Protein AF-A0A533U510-F1 (afdb_monomer)

Structure (mmCIF, N/CA/C/O backbone):
data_AF-A0A533U510-F1
#
_entry.id   AF-A0A533U510-F1
#
loop_
_atom_site.group_PDB
_atom_site.id
_atom_site.type_symbol
_atom_site.label_atom_id
_atom_site.label_alt_id
_atom_site.label_comp_id
_atom_site.label_asym_id
_atom_site.label_entity_id
_atom_site.label_seq_id
_atom_site.pdbx_PDB_ins_code
_atom_site.Cartn_x
_atom_site.Cartn_y
_atom_site.Cartn_z
_atom_site.occupancy
_atom_site.B_iso_or_equiv
_atom_site.auth_seq_id
_atom_site.auth_comp_id
_atom_site.auth_asym_id
_atom_site.auth_atom_id
_atom_site.pdbx_PDB_model_num
ATOM 1 N N . MET A 1 1 ? -19.327 -18.156 -3.180 1.00 33.00 1 MET A N 1
ATOM 2 C CA . MET A 1 1 ? -17.870 -18.098 -3.404 1.00 33.00 1 MET A CA 1
ATOM 3 C C . MET A 1 1 ? -17.689 -17.372 -4.728 1.00 33.00 1 MET A C 1
ATOM 5 O O . MET A 1 1 ? -17.792 -17.998 -5.771 1.00 33.00 1 MET A O 1
ATOM 9 N N . GLU A 1 2 ? -17.614 -16.041 -4.702 1.00 28.61 2 GLU A N 1
ATOM 10 C CA . GLU A 1 2 ? -17.410 -15.251 -5.922 1.00 28.61 2 GLU A CA 1
ATOM 11 C C . GLU A 1 2 ? -15.918 -15.259 -6.250 1.00 28.61 2 GLU A C 1
ATOM 13 O O . GLU A 1 2 ? -15.107 -14.702 -5.511 1.00 28.61 2 GLU A O 1
ATOM 18 N N . VAL A 1 3 ? -15.552 -15.937 -7.335 1.00 33.81 3 VAL A N 1
ATOM 19 C CA . VAL A 1 3 ? -14.216 -15.837 -7.920 1.00 33.81 3 VAL A CA 1
ATOM 20 C C . VAL A 1 3 ? -14.175 -14.505 -8.664 1.00 33.81 3 VAL A C 1
ATOM 22 O O . VAL A 1 3 ? -14.587 -14.420 -9.818 1.00 33.81 3 VAL A O 1
ATOM 25 N N . ARG A 1 4 ? -13.728 -13.435 -7.999 1.00 45.72 4 ARG A N 1
ATOM 26 C CA . ARG A 1 4 ? -13.257 -12.258 -8.731 1.00 45.72 4 ARG A CA 1
ATOM 27 C C . ARG A 1 4 ? -11.951 -12.645 -9.413 1.00 45.72 4 ARG A C 1
ATOM 29 O O . ARG A 1 4 ? -10.950 -12.883 -8.742 1.00 45.72 4 ARG A O 1
ATOM 36 N N . ASN A 1 5 ? -11.979 -12.732 -10.740 1.00 55.81 5 ASN A N 1
ATOM 37 C CA . ASN A 1 5 ? -10.785 -12.811 -11.582 1.00 55.81 5 ASN A CA 1
ATOM 38 C C . ASN A 1 5 ? -10.110 -11.429 -11.629 1.00 55.81 5 ASN A C 1
ATOM 40 O O . ASN A 1 5 ? -10.015 -10.803 -12.683 1.00 55.81 5 ASN A O 1
ATOM 44 N N . ASP A 1 6 ? -9.694 -10.924 -10.469 1.00 75.50 6 ASP A N 1
ATOM 45 C CA . ASP A 1 6 ? -8.925 -9.689 -10.399 1.00 75.50 6 ASP A CA 1
ATOM 46 C C . ASP A 1 6 ? -7.492 -10.023 -10.839 1.00 75.50 6 ASP A C 1
ATOM 48 O O . ASP A 1 6 ? -6.744 -10.711 -10.141 1.00 75.50 6 ASP A O 1
ATOM 52 N N . PHE A 1 7 ? -7.132 -9.589 -12.047 1.00 84.88 7 PHE A N 1
ATOM 53 C CA . PHE A 1 7 ? -5.763 -9.658 -12.544 1.00 84.88 7 PHE A CA 1
ATOM 54 C C . PHE A 1 7 ? -5.042 -8.355 -12.211 1.00 84.88 7 PHE A C 1
ATOM 56 O O . PHE A 1 7 ? -5.542 -7.263 -12.479 1.00 84.88 7 PHE A O 1
ATOM 63 N N . TYR A 1 8 ? -3.844 -8.480 -11.654 1.00 89.25 8 TYR A N 1
ATOM 64 C CA . TYR A 1 8 ? -2.927 -7.376 -11.426 1.00 89.25 8 TYR A CA 1
ATOM 65 C C . TYR A 1 8 ? -1.962 -7.304 -12.600 1.00 89.25 8 TYR A C 1
ATOM 67 O O . TYR A 1 8 ? -1.356 -8.312 -12.980 1.00 89.25 8 TYR A O 1
ATOM 75 N N . ILE A 1 9 ? -1.846 -6.111 -13.169 1.00 88.88 9 ILE A N 1
ATOM 76 C CA . ILE A 1 9 ? -1.010 -5.834 -14.330 1.00 88.88 9 ILE A CA 1
ATOM 77 C C . ILE A 1 9 ? -0.092 -4.682 -13.963 1.00 88.88 9 ILE A C 1
ATOM 79 O O . ILE A 1 9 ? -0.549 -3.682 -13.410 1.00 88.88 9 ILE A O 1
ATOM 83 N N . ASP A 1 10 ? 1.185 -4.825 -14.286 1.00 88.69 10 ASP A N 1
ATOM 84 C CA . ASP A 1 10 ? 2.152 -3.749 -14.142 1.00 88.69 10 ASP A CA 1
ATOM 85 C C . ASP A 1 10 ? 3.131 -3.729 -15.308 1.00 88.69 10 ASP A C 1
ATOM 87 O O . ASP A 1 10 ? 3.326 -4.724 -16.013 1.00 88.69 10 ASP A O 1
ATOM 91 N N . THR A 1 11 ? 3.765 -2.581 -15.482 1.00 89.56 11 THR A N 1
ATOM 92 C CA . THR A 1 11 ? 4.794 -2.356 -16.487 1.00 89.56 11 THR A CA 1
ATOM 93 C C . THR A 1 11 ? 6.035 -1.757 -15.851 1.00 89.56 11 THR A C 1
ATOM 95 O O . THR A 1 11 ? 5.941 -0.940 -14.931 1.00 89.56 11 THR A O 1
ATOM 98 N N . PHE A 1 12 ? 7.201 -2.129 -16.368 1.00 87.38 12 PHE A N 1
ATOM 99 C CA . PHE A 1 12 ? 8.477 -1.538 -15.987 1.00 87.38 12 PHE A CA 1
ATOM 100 C C . PHE A 1 12 ? 9.280 -1.197 -17.239 1.00 87.38 12 PHE A C 1
ATOM 102 O O . PHE A 1 12 ? 9.516 -2.064 -18.082 1.00 87.38 12 PHE A O 1
ATOM 109 N N . ILE A 1 13 ? 9.670 0.069 -17.370 1.00 86.81 13 ILE A N 1
ATOM 110 C CA . ILE A 1 13 ? 10.409 0.565 -18.534 1.00 86.81 13 ILE A CA 1
ATOM 111 C C . ILE A 1 13 ? 11.896 0.570 -18.196 1.00 86.81 13 ILE A C 1
ATOM 113 O O . ILE A 1 13 ? 12.296 1.048 -17.140 1.00 86.81 13 ILE A O 1
ATOM 117 N N . ILE A 1 14 ? 12.725 0.053 -19.095 1.00 85.06 14 ILE A N 1
ATOM 118 C CA . ILE A 1 14 ? 14.180 0.104 -18.970 1.00 85.06 14 ILE A CA 1
ATOM 119 C C . ILE A 1 14 ? 14.755 0.749 -20.228 1.00 85.06 14 ILE A C 1
ATOM 121 O O . ILE A 1 14 ? 14.541 0.277 -21.346 1.00 85.06 14 ILE A O 1
ATOM 125 N N . GLN A 1 15 ? 15.481 1.844 -20.033 1.00 83.31 15 GLN A N 1
ATOM 126 C CA . GLN A 1 15 ? 16.125 2.613 -21.086 1.00 83.31 15 GLN A CA 1
ATOM 127 C C . GLN A 1 15 ? 17.641 2.433 -20.987 1.00 83.31 15 GLN A C 1
ATOM 129 O O . GLN A 1 15 ? 18.270 2.840 -20.009 1.00 83.31 15 GLN A O 1
ATOM 134 N N . ARG A 1 16 ? 18.238 1.803 -22.004 1.00 77.44 16 ARG A N 1
ATOM 135 C CA . ARG A 1 16 ? 19.689 1.531 -22.027 1.00 77.44 16 ARG A CA 1
ATOM 136 C C . ARG A 1 16 ? 20.485 2.601 -22.767 1.00 77.44 16 ARG A C 1
ATOM 138 O O . ARG A 1 16 ? 21.623 2.851 -22.400 1.00 77.44 16 ARG A O 1
ATOM 145 N N . ASP A 1 17 ? 19.888 3.212 -23.786 1.00 77.94 17 ASP A N 1
ATOM 146 C CA . ASP A 1 17 ? 20.508 4.244 -24.620 1.00 77.94 17 ASP A CA 1
ATOM 147 C C . ASP A 1 17 ? 19.432 5.228 -25.118 1.00 77.94 17 ASP A C 1
ATOM 149 O O . ASP A 1 17 ? 18.228 4.992 -24.945 1.00 77.94 17 ASP A O 1
ATOM 153 N N . VAL A 1 18 ? 19.841 6.335 -25.739 1.00 76.88 18 VAL A N 1
ATOM 154 C CA . VAL A 1 18 ? 18.933 7.306 -26.361 1.00 76.88 18 VAL A CA 1
ATOM 155 C C . VAL A 1 18 ? 18.059 6.585 -27.390 1.00 76.88 18 VAL A C 1
ATOM 157 O O . VAL A 1 18 ? 18.554 5.908 -28.289 1.00 76.88 18 VAL A O 1
ATOM 160 N N . ASN A 1 19 ? 16.738 6.726 -27.260 1.00 78.38 19 ASN A N 1
ATOM 161 C CA . ASN A 1 19 ? 15.731 6.072 -28.104 1.00 78.38 19 ASN A CA 1
ATOM 162 C C . ASN A 1 19 ? 15.700 4.528 -28.0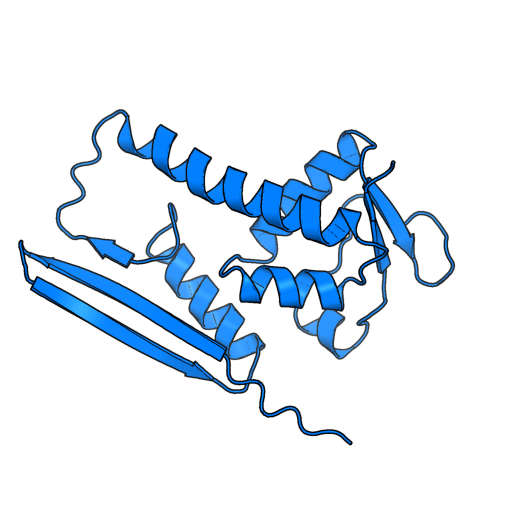56 1.00 78.38 19 ASN A C 1
ATOM 164 O O . ASN A 1 19 ? 15.032 3.915 -28.889 1.00 78.38 19 ASN A O 1
ATOM 168 N N . GLN A 1 20 ? 16.362 3.881 -27.088 1.00 83.00 20 GLN A N 1
ATOM 169 C CA . GLN A 1 20 ? 16.274 2.430 -26.882 1.00 83.00 20 GLN A CA 1
ATOM 170 C C . GLN A 1 20 ? 15.510 2.092 -25.600 1.00 83.00 20 GLN A C 1
ATOM 172 O O . GLN A 1 20 ? 16.060 2.150 -24.497 1.00 83.00 20 GLN A O 1
ATOM 177 N N . TYR A 1 21 ? 14.251 1.682 -25.771 1.00 83.50 21 TYR A N 1
ATOM 178 C CA . TYR A 1 21 ? 13.333 1.359 -24.681 1.00 83.50 21 TYR A CA 1
ATOM 179 C C . TYR A 1 21 ? 12.960 -0.121 -24.685 1.00 83.50 21 TYR A C 1
ATOM 181 O O . TYR A 1 21 ? 12.501 -0.665 -25.689 1.00 83.50 21 TYR A O 1
ATOM 189 N N . PHE A 1 22 ? 13.099 -0.753 -23.528 1.00 87.88 22 PHE A N 1
ATOM 190 C CA . PHE A 1 22 ? 12.575 -2.077 -23.233 1.00 87.88 22 PHE A CA 1
ATOM 191 C C . PHE A 1 22 ? 11.423 -1.927 -22.240 1.00 87.88 22 PHE A C 1
ATOM 193 O O . PHE A 1 22 ? 11.482 -1.093 -21.340 1.00 87.88 22 PHE A O 1
ATOM 200 N N . CYS A 1 23 ? 10.373 -2.729 -22.391 1.00 87.69 23 CYS A N 1
ATOM 201 C CA . CYS A 1 23 ? 9.254 -2.751 -21.454 1.00 87.69 23 CYS A CA 1
ATOM 202 C C . CYS A 1 23 ? 9.025 -4.180 -20.970 1.00 87.69 23 CYS A C 1
ATOM 204 O O . CYS A 1 23 ? 8.872 -5.100 -21.775 1.00 87.69 23 CYS A O 1
ATOM 206 N N . LEU A 1 24 ? 9.002 -4.358 -19.654 1.00 89.44 24 LEU A N 1
ATOM 207 C CA . LEU A 1 24 ? 8.589 -5.588 -19.003 1.00 89.44 24 LEU A CA 1
ATOM 208 C C . LEU A 1 24 ? 7.113 -5.466 -18.631 1.00 89.44 24 LEU A C 1
ATOM 210 O O . LEU A 1 24 ? 6.741 -4.564 -17.884 1.00 89.44 24 LEU A O 1
ATOM 214 N N . PHE A 1 25 ? 6.296 -6.400 -19.111 1.00 90.75 25 PHE A N 1
ATOM 215 C CA . PHE A 1 25 ? 4.907 -6.545 -18.691 1.00 90.75 25 PHE A CA 1
ATOM 216 C C . PHE A 1 25 ? 4.803 -7.681 -17.678 1.00 90.75 25 PHE A C 1
ATOM 218 O O . PHE A 1 25 ? 5.265 -8.794 -17.936 1.00 90.75 25 PHE A O 1
ATOM 225 N N . PHE A 1 26 ? 4.183 -7.406 -16.537 1.00 91.38 26 PHE A N 1
ATOM 226 C CA . PHE A 1 26 ? 3.970 -8.375 -15.474 1.00 91.38 26 PHE A CA 1
ATOM 227 C C . PHE A 1 26 ? 2.476 -8.581 -15.245 1.00 91.38 26 PHE A C 1
ATOM 229 O O . PHE A 1 26 ? 1.724 -7.619 -15.107 1.00 91.38 26 PHE A O 1
ATOM 236 N N . PHE A 1 27 ? 2.061 -9.845 -15.177 1.00 92.62 27 PHE A N 1
ATOM 237 C CA . PHE A 1 27 ? 0.676 -10.245 -14.952 1.00 92.62 27 PHE A CA 1
ATOM 238 C C . PHE A 1 27 ? 0.627 -11.261 -13.818 1.00 92.62 27 PHE A C 1
ATOM 240 O O . PHE A 1 27 ? 1.385 -12.232 -13.812 1.00 92.62 27 PHE A O 1
ATOM 247 N N . THR A 1 28 ? -0.292 -11.079 -12.877 1.00 92.81 28 THR A N 1
ATOM 248 C CA . THR A 1 28 ? -0.543 -12.064 -11.822 1.00 92.81 28 THR A CA 1
ATOM 249 C C . THR A 1 28 ? -1.994 -12.022 -11.369 1.00 92.81 28 THR A C 1
ATOM 251 O O . THR A 1 28 ? -2.619 -10.969 -11.350 1.00 92.81 28 THR A O 1
ATOM 254 N N . SER A 1 29 ? -2.541 -13.166 -10.971 1.00 91.19 29 SER A N 1
ATOM 255 C CA . SER A 1 29 ? -3.839 -13.249 -10.288 1.00 91.19 29 SER A CA 1
ATOM 256 C C . SER A 1 29 ? -3.710 -13.147 -8.765 1.00 91.19 29 SER A C 1
ATOM 258 O O . SER A 1 29 ? -4.706 -13.152 -8.046 1.00 91.19 29 SER A O 1
ATOM 260 N N . HIS A 1 30 ? -2.483 -13.079 -8.241 1.00 92.25 30 HIS A N 1
ATOM 261 C CA . HIS A 1 30 ? -2.225 -13.144 -6.811 1.00 92.25 30 HIS A CA 1
ATOM 262 C C . HIS A 1 30 ? -1.630 -11.832 -6.299 1.00 92.25 30 HIS A C 1
ATOM 264 O O . HIS A 1 30 ? -0.491 -11.494 -6.626 1.00 92.25 30 HIS A O 1
ATOM 270 N N . ILE A 1 31 ? -2.363 -11.131 -5.425 1.00 92.38 31 ILE A N 1
ATOM 271 C CA . ILE A 1 31 ? -1.956 -9.809 -4.915 1.00 92.38 31 ILE A CA 1
ATOM 272 C C . ILE A 1 31 ? -0.571 -9.821 -4.258 1.00 92.38 31 ILE A C 1
ATOM 274 O O . ILE A 1 31 ? 0.165 -8.852 -4.361 1.00 92.38 31 ILE A O 1
ATOM 278 N N . TYR A 1 32 ? -0.186 -10.924 -3.604 1.00 94.12 32 TYR A N 1
ATOM 279 C CA . TYR A 1 32 ? 1.135 -11.017 -2.983 1.00 94.12 32 TYR A CA 1
ATOM 280 C C . TYR A 1 32 ? 2.243 -11.069 -4.036 1.00 94.12 32 TYR A C 1
ATOM 282 O O . TYR A 1 32 ? 3.300 -10.485 -3.844 1.00 94.12 32 TYR A O 1
ATOM 290 N N . GLY A 1 33 ? 1.993 -11.725 -5.176 1.00 94.00 33 GLY A N 1
ATOM 291 C CA . GLY A 1 33 ? 2.930 -11.694 -6.298 1.00 94.00 33 GLY A CA 1
ATOM 292 C C . GLY A 1 33 ? 3.047 -10.285 -6.875 1.00 94.00 33 GLY A C 1
ATOM 293 O O . 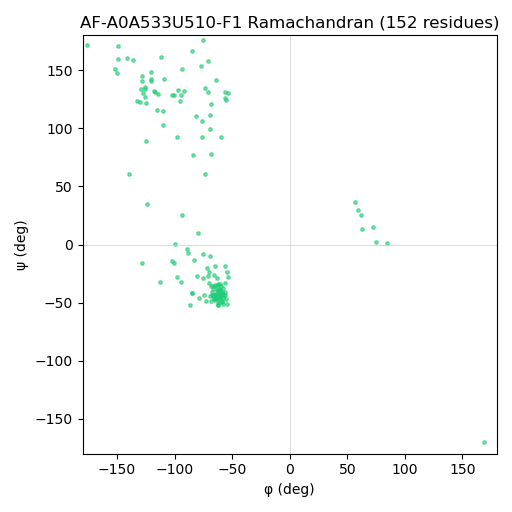GLY A 1 33 ? 4.136 -9.866 -7.250 1.00 94.00 33 GLY A O 1
ATOM 294 N N . PHE A 1 34 ? 1.945 -9.531 -6.877 1.00 95.00 34 PHE A N 1
ATOM 295 C CA . PHE A 1 34 ? 1.947 -8.131 -7.283 1.00 95.00 34 PHE A CA 1
ATOM 296 C C . PHE A 1 34 ? 2.720 -7.244 -6.296 1.00 95.00 34 PHE A C 1
ATOM 298 O O . PHE A 1 34 ? 3.562 -6.464 -6.723 1.00 95.00 34 PHE A O 1
ATOM 305 N N . GLU A 1 35 ? 2.537 -7.428 -4.986 1.00 95.12 35 GLU A N 1
ATOM 306 C CA . GLU A 1 35 ? 3.343 -6.756 -3.957 1.00 95.12 35 GLU A CA 1
ATOM 307 C C . GLU A 1 35 ? 4.841 -7.044 -4.138 1.00 95.12 35 GLU A C 1
ATOM 309 O O . GLU A 1 35 ? 5.641 -6.115 -4.101 1.00 95.12 35 GLU A O 1
ATOM 314 N N . LYS A 1 36 ? 5.228 -8.297 -4.418 1.00 95.38 36 LYS A N 1
ATOM 315 C CA . LYS A 1 36 ? 6.631 -8.657 -4.688 1.00 95.38 36 LYS A CA 1
ATOM 316 C C . LYS A 1 36 ? 7.196 -8.027 -5.956 1.00 95.38 36 LYS A C 1
ATOM 318 O O . LYS A 1 36 ? 8.357 -7.631 -5.959 1.00 95.38 36 LYS A O 1
ATOM 323 N N . MET A 1 37 ? 6.387 -7.888 -7.003 1.00 93.75 37 MET A N 1
ATOM 324 C CA . MET A 1 37 ? 6.791 -7.132 -8.188 1.00 93.75 37 MET A CA 1
ATOM 325 C C . MET A 1 37 ? 7.025 -5.656 -7.844 1.00 93.75 37 MET A C 1
ATOM 327 O O . MET A 1 37 ? 8.055 -5.100 -8.214 1.00 93.75 37 MET A O 1
ATOM 331 N N . LEU A 1 38 ? 6.109 -5.030 -7.098 1.00 93.06 38 LEU A N 1
ATOM 332 C CA . LEU A 1 38 ? 6.269 -3.641 -6.665 1.00 93.06 38 LEU A CA 1
ATOM 333 C C . LEU A 1 38 ? 7.512 -3.460 -5.785 1.00 93.06 38 LEU A C 1
ATOM 335 O O . LEU A 1 38 ? 8.230 -2.485 -5.975 1.00 93.06 38 LEU A O 1
ATOM 339 N N . GLU A 1 39 ? 7.797 -4.388 -4.864 1.00 93.75 39 GLU A N 1
ATOM 340 C CA . GLU A 1 39 ? 9.031 -4.371 -4.062 1.00 93.75 39 GLU A CA 1
ATOM 341 C C . GLU A 1 39 ? 10.264 -4.310 -4.969 1.00 93.75 39 GLU A C 1
ATOM 343 O O . GLU A 1 39 ? 11.059 -3.385 -4.841 1.00 93.75 39 GLU A O 1
ATOM 348 N N . ALA A 1 40 ? 10.353 -5.202 -5.960 1.00 92.69 40 ALA A N 1
ATOM 349 C CA . ALA A 1 40 ? 11.470 -5.216 -6.900 1.00 92.69 40 ALA A CA 1
ATOM 350 C C . ALA A 1 40 ? 11.592 -3.913 -7.713 1.00 92.69 40 ALA A C 1
ATOM 352 O O . ALA A 1 40 ? 12.700 -3.428 -7.927 1.00 92.69 40 ALA A O 1
ATOM 353 N N . LYS A 1 41 ? 10.474 -3.314 -8.151 1.00 91.19 41 LYS A N 1
ATOM 354 C CA . LYS A 1 41 ? 10.496 -2.030 -8.880 1.00 91.19 41 LYS A CA 1
ATOM 355 C C . LYS A 1 41 ? 11.027 -0.895 -8.011 1.00 91.19 41 LYS A C 1
ATOM 357 O O . LYS A 1 41 ? 11.856 -0.122 -8.474 1.00 91.19 41 LYS A O 1
ATOM 362 N N . TRP A 1 42 ? 10.550 -0.803 -6.771 1.00 89.75 42 TRP A N 1
ATOM 363 C CA . TRP A 1 42 ? 10.972 0.224 -5.819 1.00 89.75 42 TRP A CA 1
ATOM 364 C C . TRP A 1 42 ? 12.408 0.027 -5.318 1.00 89.75 42 TRP A C 1
ATOM 366 O O . TRP A 1 42 ? 13.023 1.001 -4.899 1.00 89.75 42 TRP A O 1
ATOM 376 N N . ASP A 1 43 ? 12.936 -1.198 -5.358 1.00 88.75 43 ASP A N 1
ATOM 377 C CA . ASP A 1 43 ? 14.344 -1.478 -5.056 1.00 88.75 43 ASP A CA 1
ATOM 378 C C . ASP A 1 43 ? 15.277 -1.053 -6.209 1.00 88.75 43 ASP A C 1
ATOM 380 O O . ASP A 1 43 ? 16.432 -0.711 -5.971 1.00 88.75 43 ASP A O 1
ATOM 384 N N . ILE A 1 44 ? 14.791 -1.063 -7.459 1.00 85.25 44 ILE A N 1
ATOM 385 C CA . ILE A 1 44 ? 15.552 -0.605 -8.637 1.00 85.25 44 ILE A CA 1
ATOM 386 C C . ILE A 1 44 ? 15.441 0.915 -8.818 1.00 85.25 44 ILE A C 1
ATOM 388 O O . ILE A 1 44 ? 16.426 1.575 -9.139 1.00 85.25 44 ILE A O 1
ATOM 392 N N . ASP A 1 45 ? 14.243 1.464 -8.629 1.00 80.19 45 ASP A N 1
ATOM 393 C CA . ASP A 1 45 ? 13.929 2.885 -8.755 1.00 80.19 45 ASP A CA 1
ATOM 394 C C . ASP A 1 45 ? 13.293 3.377 -7.451 1.00 80.19 45 ASP A C 1
ATOM 396 O O . ASP A 1 45 ? 12.074 3.373 -7.270 1.00 80.19 45 ASP A O 1
ATOM 400 N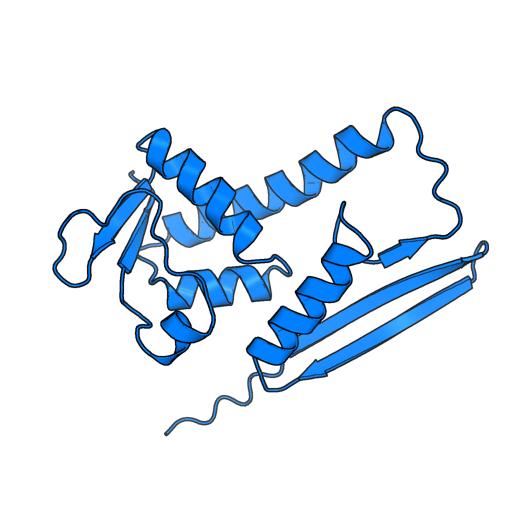 N . GLU A 1 46 ? 14.144 3.818 -6.523 1.00 77.12 46 GLU A N 1
ATOM 401 C CA . GLU A 1 46 ? 13.708 4.359 -5.233 1.00 77.12 46 GLU A CA 1
ATOM 402 C C . GLU A 1 46 ? 12.987 5.718 -5.354 1.00 77.12 46 GLU A C 1
ATOM 404 O O . GLU A 1 46 ? 12.457 6.222 -4.357 1.00 77.12 46 GLU A O 1
ATOM 409 N N . LYS A 1 47 ? 13.008 6.361 -6.533 1.00 70.12 47 LYS A N 1
ATOM 410 C CA . LYS A 1 47 ? 12.396 7.679 -6.755 1.00 70.12 47 LYS A CA 1
ATOM 411 C C . LYS A 1 47 ? 10.920 7.522 -7.129 1.00 70.12 47 LYS A C 1
ATOM 413 O O . LYS A 1 47 ? 10.081 8.143 -6.474 1.00 70.12 47 LYS A O 1
ATOM 418 N N . GLU A 1 48 ? 10.599 6.690 -8.122 1.00 70.50 48 GLU A N 1
ATOM 419 C CA . GLU A 1 48 ? 9.222 6.531 -8.620 1.00 70.50 48 GLU A CA 1
ATOM 420 C C . GLU A 1 48 ? 8.716 5.082 -8.703 1.00 70.50 48 GLU A C 1
ATOM 422 O O . GLU A 1 48 ? 7.505 4.873 -8.838 1.00 70.50 48 GLU A O 1
ATOM 427 N N . GLY A 1 49 ? 9.597 4.080 -8.641 1.00 70.38 49 GLY A N 1
ATOM 428 C CA . GLY A 1 49 ? 9.251 2.676 -8.872 1.00 70.38 49 GLY A CA 1
ATOM 429 C C . GLY A 1 49 ? 8.666 2.418 -10.269 1.00 70.38 49 GLY A C 1
ATOM 430 O O . GLY A 1 49 ? 7.807 1.543 -10.423 1.00 70.38 49 GLY A O 1
ATOM 431 N N . ARG A 1 50 ? 9.057 3.198 -11.287 1.00 70.12 50 ARG A N 1
ATOM 432 C CA . ARG A 1 50 ? 8.453 3.173 -12.637 1.00 70.12 50 ARG A CA 1
ATOM 433 C C . ARG A 1 50 ? 9.387 2.661 -13.722 1.00 70.12 50 ARG A C 1
ATOM 435 O O . ARG A 1 50 ? 8.910 2.016 -14.661 1.00 70.12 50 ARG A O 1
ATOM 442 N N . GLY A 1 51 ? 10.685 2.907 -13.602 1.00 64.50 51 GLY A N 1
ATOM 443 C CA . GLY A 1 51 ? 11.635 2.499 -14.627 1.00 64.50 51 GLY A CA 1
ATOM 444 C C . GLY A 1 51 ? 13.079 2.790 -14.262 1.00 64.50 51 GLY A C 1
ATOM 445 O O . GLY A 1 51 ? 13.357 3.442 -13.267 1.00 64.50 51 GLY A O 1
ATOM 446 N N . TRP A 1 52 ? 14.000 2.290 -15.079 1.00 72.88 52 TRP A N 1
ATOM 447 C CA . TRP A 1 52 ? 15.435 2.499 -14.904 1.00 72.88 52 TRP A CA 1
ATOM 448 C C . TRP A 1 52 ? 16.060 3.070 -16.176 1.00 72.88 52 TRP A C 1
ATOM 450 O O . TRP A 1 52 ? 15.791 2.567 -17.272 1.00 72.88 52 TRP A O 1
ATOM 460 N N . THR A 1 53 ? 16.926 4.073 -16.025 1.00 64.44 53 THR A N 1
ATOM 461 C CA . THR A 1 53 ? 17.612 4.746 -17.133 1.00 64.44 53 THR A CA 1
ATOM 462 C C . THR A 1 53 ? 19.117 4.753 -16.888 1.00 64.44 53 THR A C 1
ATOM 464 O O . THR A 1 53 ? 19.585 5.131 -15.822 1.00 64.44 53 THR A O 1
ATOM 467 N N . MET A 1 54 ? 19.905 4.348 -17.888 1.00 57.53 54 MET A N 1
ATOM 468 C CA . MET A 1 54 ? 21.372 4.305 -17.763 1.00 57.53 54 MET A CA 1
ATOM 469 C C . MET A 1 54 ? 22.036 5.696 -17.759 1.00 57.53 54 MET A C 1
ATOM 471 O O . MET A 1 54 ? 23.172 5.830 -17.316 1.00 57.53 54 MET A O 1
ATOM 475 N N . MET A 1 55 ? 21.338 6.719 -18.259 1.00 55.62 55 MET A N 1
ATOM 476 C CA . MET A 1 55 ? 21.813 8.104 -18.388 1.00 55.62 55 MET A CA 1
ATOM 477 C C . MET A 1 55 ? 21.440 9.001 -17.199 1.00 55.62 55 MET A C 1
ATOM 479 O O . MET A 1 55 ? 21.323 10.210 -17.379 1.00 55.62 55 MET A O 1
ATOM 483 N N . ASP A 1 56 ? 21.232 8.439 -16.007 1.00 56.91 56 ASP A N 1
ATOM 484 C CA . ASP A 1 56 ? 20.993 9.238 -14.801 1.00 56.91 56 ASP A CA 1
ATOM 485 C C . ASP A 1 56 ? 22.278 10.003 -14.410 1.00 56.91 56 ASP A C 1
ATOM 487 O O . ASP A 1 56 ? 23.018 9.624 -13.503 1.00 56.91 56 ASP A O 1
ATOM 491 N N . GLU A 1 57 ? 22.571 11.099 -15.115 1.00 52.94 57 GLU A N 1
ATOM 492 C CA . GLU A 1 57 ? 23.319 12.208 -14.536 1.00 52.94 57 GLU A CA 1
ATOM 493 C C . GLU A 1 57 ? 22.385 12.847 -13.505 1.00 52.94 57 GLU A C 1
ATOM 495 O O . GLU A 1 57 ? 21.456 13.578 -13.850 1.00 52.94 57 GLU A O 1
ATOM 500 N N . ASP A 1 58 ? 22.582 12.501 -12.230 1.00 54.97 58 ASP A N 1
ATOM 501 C CA . ASP A 1 58 ? 21.892 13.145 -11.115 1.00 54.97 58 ASP A CA 1
ATOM 502 C C . ASP A 1 58 ? 22.224 14.648 -11.127 1.00 54.97 58 ASP A C 1
ATOM 504 O O . ASP A 1 58 ? 23.219 15.097 -10.554 1.00 54.97 58 ASP A O 1
ATOM 508 N N . ASP A 1 59 ? 21.383 15.449 -11.780 1.00 57.47 59 ASP A N 1
ATOM 509 C CA . ASP A 1 59 ? 21.425 16.898 -11.629 1.00 57.47 59 ASP A CA 1
ATOM 510 C C . ASP A 1 59 ? 21.071 17.239 -10.173 1.00 57.47 59 ASP A C 1
ATOM 512 O O . ASP A 1 59 ? 20.192 16.604 -9.575 1.00 57.47 59 ASP A O 1
ATOM 516 N N . LEU A 1 60 ? 21.734 18.243 -9.592 1.00 56.66 60 LEU A N 1
ATOM 517 C CA . LEU A 1 60 ? 21.676 18.574 -8.157 1.00 56.66 60 LEU A CA 1
ATOM 518 C C . LEU A 1 60 ? 20.233 18.789 -7.649 1.00 56.66 60 LEU A C 1
ATOM 520 O O . LEU A 1 60 ? 19.950 18.617 -6.462 1.00 56.66 60 LEU A O 1
ATOM 524 N N . PHE A 1 61 ? 19.313 19.135 -8.553 1.00 57.44 61 PHE A N 1
ATOM 525 C CA . PHE A 1 61 ? 17.909 19.436 -8.271 1.00 57.44 61 PHE A CA 1
ATOM 526 C C . PHE A 1 61 ? 16.924 18.300 -8.610 1.00 57.44 61 PHE A C 1
ATOM 528 O O . PHE A 1 61 ? 15.798 18.298 -8.107 1.00 57.44 61 PHE A O 1
ATOM 535 N N . SER A 1 62 ? 17.343 17.286 -9.375 1.00 56.00 62 SER A N 1
ATOM 536 C CA . SER A 1 6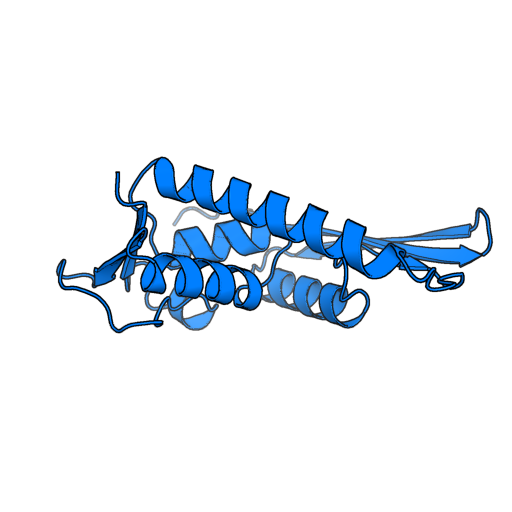2 ? 16.477 16.196 -9.865 1.00 56.00 62 SER A CA 1
ATOM 537 C C . SE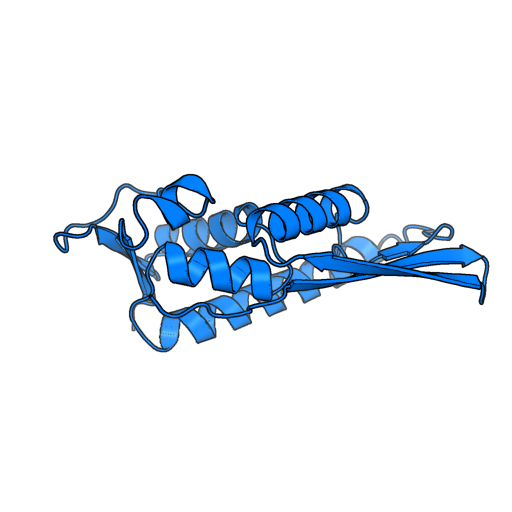R A 1 62 ? 15.860 15.351 -8.736 1.00 56.00 62 SER A C 1
ATOM 539 O O . SER A 1 62 ? 14.703 14.933 -8.795 1.00 56.00 62 SER A O 1
ATOM 541 N N . CYS A 1 63 ? 16.599 15.155 -7.643 1.00 49.41 63 CYS A N 1
ATOM 542 C CA . CYS A 1 63 ? 16.159 14.367 -6.491 1.00 49.41 63 CYS A CA 1
ATOM 543 C C . CYS A 1 63 ? 15.054 15.041 -5.661 1.00 49.41 63 CYS A C 1
ATOM 545 O O . CYS A 1 63 ? 14.290 14.346 -4.986 1.00 49.41 63 CYS A O 1
ATOM 547 N N . VAL A 1 64 ? 14.980 16.377 -5.669 1.00 52.91 64 VAL A N 1
ATOM 548 C CA . VAL A 1 64 ? 14.066 17.143 -4.805 1.00 52.91 64 VAL A CA 1
ATOM 549 C C . VAL A 1 64 ? 12.683 17.261 -5.439 1.00 52.91 64 VAL A C 1
ATOM 551 O O . VAL A 1 64 ? 11.684 17.093 -4.736 1.00 52.91 64 VAL A O 1
ATOM 554 N N . GLU A 1 65 ? 12.615 17.502 -6.748 1.00 52.12 65 GLU A N 1
ATOM 555 C CA . GLU A 1 65 ? 11.355 17.718 -7.470 1.00 52.12 65 GLU A CA 1
ATOM 556 C C . GLU A 1 65 ? 10.569 16.414 -7.682 1.00 52.12 65 GLU A C 1
ATOM 558 O O . GLU A 1 65 ? 9.361 16.359 -7.430 1.00 52.12 65 GLU A O 1
ATOM 563 N N . ILE A 1 66 ? 11.259 15.333 -8.058 1.00 53.34 66 ILE A N 1
ATOM 564 C CA . ILE A 1 66 ? 10.633 14.050 -8.414 1.00 53.34 66 ILE A CA 1
ATOM 565 C C . ILE A 1 66 ? 10.089 13.330 -7.167 1.00 53.34 66 ILE A C 1
ATOM 567 O O . ILE A 1 66 ? 8.912 12.959 -7.123 1.00 53.34 66 ILE A O 1
ATOM 571 N N . LYS A 1 67 ? 10.893 13.218 -6.095 1.00 51.72 67 LYS A N 1
ATOM 572 C CA . LYS A 1 67 ? 10.460 12.572 -4.837 1.00 51.72 67 LYS A CA 1
ATOM 573 C C . LYS A 1 67 ? 9.285 13.297 -4.176 1.00 51.72 67 LYS A C 1
ATOM 575 O O . LYS A 1 67 ? 8.428 12.641 -3.577 1.00 51.72 67 LYS A O 1
ATOM 580 N N . HIS A 1 68 ? 9.214 14.626 -4.291 1.00 57.47 68 HIS A N 1
ATOM 581 C CA . HIS A 1 68 ? 8.071 15.387 -3.782 1.00 57.47 68 HIS A CA 1
ATOM 582 C C . HIS A 1 68 ? 6.804 15.116 -4.596 1.00 57.47 68 HIS A C 1
ATOM 584 O O . HIS A 1 68 ? 5.757 14.881 -4.000 1.00 57.47 68 HIS A O 1
ATOM 590 N N . SER A 1 69 ? 6.876 15.093 -5.928 1.00 64.44 69 SER A N 1
ATOM 591 C CA . SER A 1 69 ? 5.689 14.974 -6.785 1.00 64.44 69 SER A CA 1
ATOM 592 C C . SER A 1 69 ? 4.923 13.657 -6.585 1.00 64.44 69 SER A C 1
ATOM 594 O O . SER A 1 69 ? 3.724 13.677 -6.291 1.00 64.44 69 SER A O 1
ATOM 596 N N . ALA A 1 70 ? 5.606 12.508 -6.666 1.00 68.19 70 ALA A N 1
ATOM 597 C CA . ALA A 1 70 ? 4.965 11.196 -6.529 1.00 68.19 70 ALA A CA 1
ATOM 598 C C . ALA A 1 70 ? 4.413 10.962 -5.110 1.00 68.19 70 ALA A C 1
ATOM 600 O O . ALA A 1 70 ? 3.265 10.542 -4.946 1.00 68.19 70 ALA A O 1
ATOM 601 N N . THR A 1 71 ? 5.194 11.319 -4.084 1.00 74.62 71 THR A N 1
ATOM 602 C CA . THR A 1 71 ? 4.796 11.171 -2.675 1.00 74.62 71 THR A CA 1
ATOM 603 C C . THR A 1 71 ? 3.606 12.065 -2.325 1.00 74.62 71 THR A C 1
ATOM 605 O O . THR A 1 71 ? 2.663 11.601 -1.688 1.00 74.62 71 THR A O 1
ATOM 608 N N . ILE A 1 72 ? 3.605 13.328 -2.775 1.00 83.88 72 ILE A N 1
ATOM 609 C CA . ILE A 1 72 ? 2.487 14.260 -2.556 1.00 83.88 72 ILE A CA 1
ATOM 610 C C . ILE A 1 72 ? 1.233 13.767 -3.276 1.00 83.88 72 ILE A C 1
ATOM 612 O O . ILE A 1 72 ? 0.139 13.806 -2.709 1.00 83.88 72 ILE A O 1
ATOM 616 N N . LYS A 1 73 ? 1.372 13.295 -4.521 1.00 88.81 73 LYS A N 1
ATOM 617 C CA . LYS A 1 73 ? 0.243 12.760 -5.284 1.00 88.81 73 LYS A CA 1
ATOM 618 C C . LYS A 1 73 ? -0.394 11.578 -4.553 1.00 88.81 73 LYS A C 1
ATOM 620 O O . LYS A 1 73 ? -1.602 11.592 -4.328 1.00 88.81 73 LYS A O 1
ATOM 625 N N . PHE A 1 74 ? 0.415 10.615 -4.121 1.00 92.19 74 PHE A N 1
ATOM 626 C CA . PHE A 1 74 ? -0.063 9.457 -3.371 1.00 92.19 74 PHE A CA 1
ATOM 627 C C . PHE A 1 74 ? -0.679 9.839 -2.020 1.00 92.19 74 PHE A C 1
ATOM 629 O O . PHE A 1 74 ? -1.735 9.324 -1.656 1.00 92.19 74 PHE A O 1
ATOM 636 N N . GLU A 1 75 ? -0.071 10.779 -1.289 1.00 93.75 75 GLU A N 1
ATOM 637 C CA . GLU A 1 75 ? -0.634 11.298 -0.040 1.00 93.75 75 GLU A CA 1
ATOM 638 C C . GLU A 1 75 ? -2.027 11.909 -0.264 1.00 93.75 75 GLU A C 1
ATOM 640 O O . GLU A 1 75 ? -2.952 11.634 0.506 1.00 93.75 75 GLU A O 1
ATOM 645 N N . ASN A 1 76 ? -2.213 12.677 -1.340 1.00 93.38 76 ASN A N 1
ATOM 646 C CA . ASN A 1 76 ? -3.505 13.260 -1.700 1.00 93.38 76 ASN A CA 1
ATOM 647 C C . ASN A 1 76 ? -4.539 12.198 -2.100 1.00 93.38 76 ASN A C 1
ATOM 649 O O . ASN A 1 76 ? -5.676 12.256 -1.632 1.00 93.38 76 ASN A O 1
ATOM 653 N N . GLU A 1 77 ? -4.156 11.209 -2.909 1.00 94.94 77 GLU A N 1
ATOM 654 C CA . GLU A 1 77 ? -5.032 10.094 -3.293 1.00 94.94 77 GLU A CA 1
ATOM 655 C C . GLU A 1 77 ? -5.492 9.298 -2.064 1.00 94.94 77 GLU A C 1
ATOM 657 O O . GLU A 1 77 ? -6.690 9.062 -1.881 1.00 94.94 77 GLU A O 1
ATOM 662 N N . LEU A 1 78 ? -4.561 8.961 -1.164 1.00 95.94 78 LEU A N 1
ATOM 663 C CA . LEU A 1 78 ? -4.868 8.285 0.096 1.00 95.94 78 LEU A CA 1
ATOM 664 C C . LEU A 1 78 ? -5.787 9.141 0.977 1.00 95.94 78 LEU A C 1
ATOM 666 O O . LEU A 1 78 ? -6.698 8.624 1.629 1.00 95.94 78 LEU A O 1
ATOM 670 N N . ARG A 1 79 ? -5.584 10.461 0.985 1.00 95.25 79 ARG A N 1
ATOM 671 C CA . ARG A 1 79 ? -6.425 11.392 1.738 1.00 95.25 79 ARG A CA 1
ATOM 672 C C . ARG A 1 79 ? -7.854 11.407 1.207 1.00 95.25 79 ARG A C 1
ATOM 674 O O . ARG A 1 79 ? -8.787 11.341 2.009 1.00 95.25 79 ARG A O 1
ATOM 681 N N . CYS A 1 80 ? -8.039 11.476 -0.109 1.00 94.69 80 CYS A N 1
ATOM 682 C CA . CYS A 1 80 ? -9.353 11.381 -0.744 1.00 94.69 80 CYS A CA 1
ATOM 683 C C . CYS A 1 80 ? -10.035 10.059 -0.370 1.00 94.69 80 CYS A C 1
ATOM 685 O O . CYS A 1 80 ? -11.131 10.076 0.190 1.00 94.69 80 CYS A O 1
ATOM 687 N N . PHE A 1 81 ? -9.332 8.937 -0.538 1.00 96.06 81 PHE 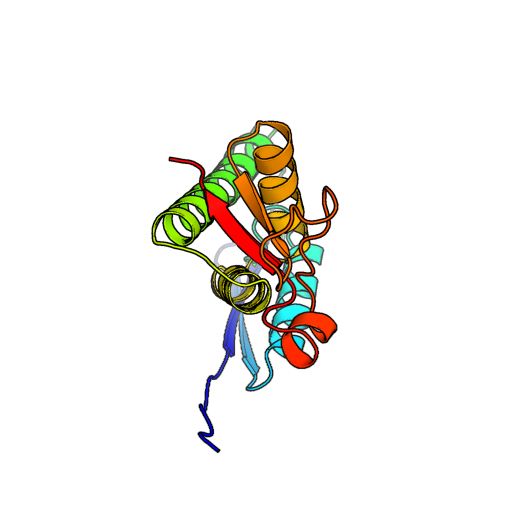A N 1
ATOM 688 C CA . PHE A 1 81 ? -9.842 7.598 -0.237 1.00 96.06 81 PHE A CA 1
ATOM 689 C C . PHE A 1 81 ? -10.326 7.423 1.217 1.00 96.06 81 PHE A C 1
ATOM 691 O O . PHE A 1 81 ? -11.371 6.812 1.462 1.00 96.06 81 PHE A O 1
ATOM 698 N N . LEU A 1 82 ? -9.598 7.979 2.195 1.00 95.94 82 LEU A N 1
ATOM 699 C CA . LEU A 1 82 ? -9.966 7.927 3.620 1.00 95.94 82 LEU A CA 1
ATOM 700 C C . LEU A 1 82 ? -10.979 9.002 4.051 1.00 95.94 82 LEU A C 1
ATOM 702 O O . LEU A 1 82 ? -11.517 8.936 5.161 1.00 95.94 82 LEU A O 1
ATOM 706 N N . SER A 1 83 ? -11.224 10.012 3.215 1.00 93.50 83 SER A N 1
ATOM 707 C CA . SER A 1 83 ? -12.218 11.061 3.483 1.00 93.50 83 SER A CA 1
ATOM 708 C C . SER A 1 83 ? -13.638 10.601 3.144 1.00 93.50 83 SER A C 1
ATOM 710 O O . SER A 1 83 ? -14.598 11.055 3.770 1.00 93.50 83 SER A O 1
ATOM 712 N N . GLU A 1 84 ? -13.771 9.668 2.199 1.00 92.56 84 GLU A N 1
ATOM 713 C CA . GLU A 1 84 ? -15.050 9.102 1.753 1.00 92.56 84 GLU A CA 1
ATOM 714 C C . GLU A 1 84 ? -15.763 8.279 2.834 1.00 92.56 84 GLU A C 1
ATOM 716 O O . GLU A 1 84 ? -16.990 8.185 2.838 1.00 92.56 84 GLU A O 1
ATOM 721 N N . GLY A 1 85 ? -15.029 7.703 3.787 1.00 93.00 85 GLY A N 1
ATOM 722 C CA . GLY A 1 85 ? -15.629 6.893 4.839 1.00 93.00 85 GLY A CA 1
ATOM 723 C C . GLY A 1 85 ? -14.619 6.113 5.664 1.00 93.00 85 GLY A C 1
ATOM 724 O O . GLY A 1 85 ? -13.413 6.323 5.576 1.00 93.00 85 GLY A O 1
ATOM 725 N N . TRP A 1 86 ? -15.138 5.210 6.492 1.00 95.50 86 TRP A N 1
ATOM 726 C CA . TRP A 1 86 ? -14.311 4.250 7.213 1.00 95.50 86 TRP A CA 1
ATOM 727 C C . TRP A 1 86 ? -13.745 3.216 6.242 1.00 95.50 86 TRP A C 1
ATOM 729 O O . TRP A 1 86 ? -14.488 2.635 5.451 1.00 95.50 86 TRP A O 1
ATOM 739 N N . ARG A 1 87 ? -12.437 2.980 6.324 1.00 97.06 87 ARG A N 1
ATOM 740 C CA . ARG A 1 87 ? -11.720 1.971 5.538 1.00 97.06 87 ARG A CA 1
ATOM 741 C C . ARG A 1 87 ? -11.048 0.975 6.467 1.00 97.06 87 ARG A C 1
ATOM 743 O O . ARG A 1 87 ? -10.539 1.353 7.521 1.00 97.06 87 ARG A O 1
ATOM 750 N N . THR A 1 88 ? -11.066 -0.295 6.098 1.00 97.56 88 THR A N 1
ATOM 751 C CA . THR A 1 88 ? -10.432 -1.368 6.871 1.00 97.56 88 THR A CA 1
ATOM 752 C C . THR A 1 88 ? -8.946 -1.486 6.530 1.00 97.56 88 THR A C 1
ATOM 754 O O . THR A 1 88 ? -8.483 -0.927 5.532 1.00 97.56 88 THR A O 1
ATOM 757 N N . ASN A 1 89 ? -8.170 -2.225 7.332 1.00 97.06 89 ASN A N 1
ATOM 758 C CA . ASN A 1 89 ? -6.770 -2.499 6.988 1.00 97.06 89 ASN A CA 1
ATOM 759 C C . ASN A 1 89 ? -6.633 -3.249 5.657 1.00 97.06 89 ASN A C 1
ATOM 761 O O . ASN A 1 89 ? -5.681 -2.985 4.925 1.00 97.06 89 ASN A O 1
ATOM 765 N N . LYS A 1 90 ? -7.586 -4.130 5.317 1.00 96.88 90 LYS A N 1
ATOM 766 C CA . LYS A 1 90 ? -7.636 -4.761 3.994 1.00 96.88 90 LYS A CA 1
ATOM 767 C C . LYS A 1 90 ? -7.828 -3.721 2.893 1.00 96.88 90 LYS A C 1
ATOM 769 O O . LYS A 1 90 ? -7.036 -3.711 1.957 1.00 96.88 90 LYS A O 1
ATOM 774 N N . ASP A 1 91 ? -8.837 -2.857 3.016 1.00 97.31 91 ASP A N 1
ATOM 775 C CA . ASP A 1 91 ? -9.163 -1.879 1.967 1.00 97.31 91 ASP A CA 1
ATOM 776 C C . ASP A 1 91 ? -7.976 -0.952 1.694 1.00 97.31 91 ASP A C 1
ATOM 778 O O . ASP A 1 91 ? -7.647 -0.673 0.545 1.00 97.31 91 ASP A O 1
ATOM 782 N N . ILE A 1 92 ? -7.300 -0.507 2.758 1.00 97.38 92 ILE A N 1
ATOM 783 C CA . ILE A 1 92 ? -6.112 0.340 2.641 1.00 97.38 92 ILE A CA 1
ATOM 784 C C . ILE A 1 92 ? -4.969 -0.431 1.988 1.00 97.38 92 ILE A C 1
ATOM 786 O O . ILE A 1 92 ? -4.336 0.095 1.085 1.00 97.38 92 ILE A O 1
ATOM 790 N N . TYR A 1 93 ? -4.692 -1.665 2.413 1.00 97.38 93 TYR A N 1
ATOM 791 C CA . TYR A 1 93 ? -3.627 -2.470 1.812 1.00 97.38 93 TYR A CA 1
ATOM 792 C C . TYR A 1 93 ? -3.851 -2.675 0.305 1.00 97.38 93 TYR A C 1
ATOM 794 O O . TYR A 1 93 ? -2.932 -2.457 -0.478 1.00 97.38 93 TYR A O 1
ATOM 802 N N . GLU A 1 94 ? -5.070 -3.026 -0.110 1.00 95.88 94 GLU A N 1
ATOM 803 C CA . GLU A 1 94 ? -5.397 -3.219 -1.528 1.00 95.88 94 GLU A CA 1
ATOM 804 C C . GLU A 1 94 ? -5.290 -1.905 -2.311 1.00 95.88 94 GLU A C 1
ATOM 806 O O . GLU A 1 94 ? -4.647 -1.877 -3.359 1.00 95.88 94 GLU A O 1
ATOM 811 N N . PHE A 1 95 ? -5.828 -0.804 -1.775 1.00 95.94 95 PHE A N 1
ATOM 812 C CA . PHE A 1 95 ? -5.711 0.527 -2.376 1.00 95.94 95 PHE A CA 1
ATOM 813 C C . PHE A 1 95 ? -4.249 0.930 -2.613 1.00 95.94 95 PHE A C 1
ATOM 815 O O . PHE A 1 95 ? -3.895 1.367 -3.703 1.00 95.94 95 PHE A O 1
ATOM 822 N N . VAL A 1 96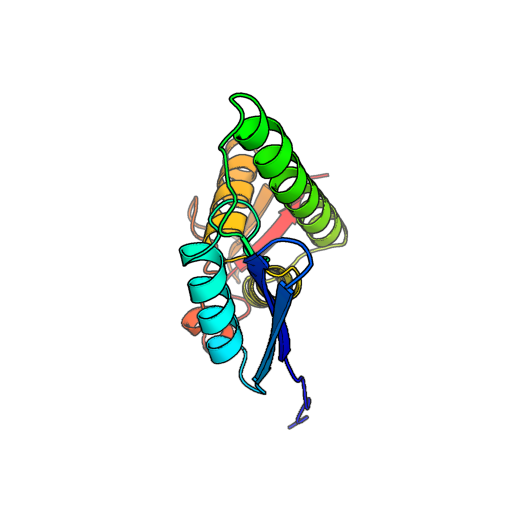 ? -3.386 0.735 -1.614 1.00 95.50 96 VAL A N 1
ATOM 823 C CA . VAL A 1 96 ? -1.966 1.109 -1.683 1.00 95.50 96 VAL A CA 1
ATOM 824 C C . VAL A 1 96 ? -1.253 0.386 -2.824 1.00 95.50 96 VAL A C 1
ATOM 826 O O . VAL A 1 96 ? -0.540 1.026 -3.597 1.00 95.50 96 VAL A O 1
ATOM 829 N N . LEU A 1 97 ? -1.488 -0.921 -2.962 1.00 94.62 97 LEU A N 1
ATOM 830 C CA . LEU A 1 97 ? -0.902 -1.705 -4.047 1.00 94.62 97 LEU A CA 1
ATOM 831 C C . LEU A 1 97 ? -1.476 -1.291 -5.408 1.00 94.62 97 LEU A C 1
ATOM 833 O O . LEU A 1 97 ? -0.720 -1.144 -6.364 1.00 94.62 97 LEU A O 1
ATOM 837 N N . HIS A 1 98 ? -2.787 -1.043 -5.504 1.00 92.50 98 HIS A N 1
ATOM 838 C CA . HIS A 1 98 ? -3.416 -0.561 -6.740 1.00 92.50 98 HIS A CA 1
ATOM 839 C C . HIS A 1 98 ? -2.914 0.820 -7.181 1.00 92.50 98 HIS A C 1
ATOM 841 O O . HIS A 1 98 ? -2.855 1.085 -8.378 1.00 92.50 98 HIS A O 1
ATOM 847 N N . SER A 1 99 ? -2.485 1.664 -6.242 1.00 91.31 99 SER A N 1
ATOM 848 C CA . SER A 1 99 ? -1.792 2.922 -6.530 1.00 91.31 99 SER A CA 1
ATOM 849 C C . SER A 1 99 ? -0.301 2.735 -6.863 1.00 91.31 99 SER A C 1
ATOM 851 O O . SER A 1 99 ? 0.422 3.725 -6.920 1.00 91.31 99 SER A O 1
ATOM 853 N N . SER A 1 100 ? 0.194 1.506 -7.058 1.00 90.81 100 SER A N 1
ATOM 854 C CA . SER A 1 100 ? 1.610 1.176 -7.324 1.00 90.81 100 SER A CA 1
ATOM 855 C C . SER A 1 100 ? 2.581 1.559 -6.196 1.00 90.81 100 SER A C 1
ATOM 857 O O . SER A 1 100 ? 3.772 1.770 -6.428 1.00 90.81 100 SER A O 1
ATOM 859 N N . HIS A 1 101 ? 2.096 1.637 -4.955 1.00 93.50 101 HIS A N 1
ATOM 860 C CA . HIS A 1 101 ? 2.903 1.956 -3.778 1.00 93.50 101 HIS A CA 1
ATOM 861 C C . HIS A 1 101 ? 3.022 0.756 -2.840 1.00 93.50 101 HIS A C 1
ATOM 863 O O . HIS A 1 101 ? 2.227 -0.179 -2.869 1.00 93.50 101 HIS A O 1
ATOM 869 N N . LEU A 1 102 ? 4.027 0.797 -1.965 1.00 94.88 102 LEU A N 1
ATOM 870 C CA . LEU A 1 102 ? 4.246 -0.233 -0.957 1.00 94.88 102 LEU A CA 1
ATOM 871 C C . LEU A 1 102 ? 3.573 0.128 0.373 1.00 94.88 102 LEU A C 1
ATOM 873 O O . LEU A 1 102 ? 3.520 1.310 0.738 1.00 94.88 102 LEU A O 1
ATOM 877 N N . PRO A 1 103 ? 3.163 -0.867 1.186 1.00 96.25 103 PRO A N 1
ATOM 878 C CA . PRO A 1 103 ? 2.605 -0.619 2.515 1.00 96.25 103 PRO A CA 1
ATOM 879 C C . PRO A 1 103 ? 3.503 0.236 3.417 1.00 96.25 103 PRO A C 1
ATOM 881 O O . PRO A 1 103 ? 3.007 0.956 4.286 1.00 96.25 103 PRO A O 1
ATOM 884 N N . LYS A 1 104 ? 4.830 0.198 3.219 1.00 94.19 104 LYS A N 1
ATOM 885 C CA . LYS A 1 104 ? 5.785 1.048 3.949 1.00 94.19 104 LYS A CA 1
ATOM 886 C C . LYS A 1 104 ? 5.526 2.548 3.725 1.00 94.19 104 LYS A C 1
ATOM 888 O O . LYS A 1 104 ? 5.573 3.300 4.697 1.00 94.19 104 LYS A O 1
ATOM 893 N N . HIS A 1 105 ? 5.163 2.962 2.507 1.00 93.56 105 HIS A N 1
ATOM 894 C CA . HIS A 1 105 ? 4.870 4.361 2.161 1.00 93.56 105 HIS A CA 1
ATOM 895 C C . HIS A 1 105 ? 3.586 4.835 2.850 1.00 93.56 105 HIS A C 1
ATOM 897 O O . HIS A 1 105 ? 3.576 5.845 3.553 1.00 93.56 105 HIS A O 1
ATOM 903 N N . ALA A 1 106 ? 2.517 4.039 2.758 1.00 96.00 106 ALA A N 1
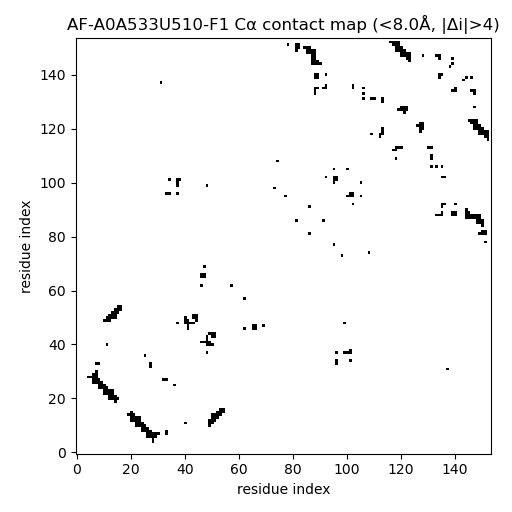ATOM 904 C CA . ALA A 1 106 ? 1.263 4.335 3.446 1.00 96.00 106 ALA A CA 1
ATOM 905 C C . ALA A 1 106 ? 1.444 4.398 4.969 1.00 96.00 106 ALA A C 1
ATOM 907 O O . ALA A 1 106 ? 0.967 5.327 5.614 1.00 96.00 106 ALA A O 1
ATOM 908 N N . ASN A 1 107 ? 2.193 3.459 5.558 1.00 95.94 107 ASN A N 1
ATOM 909 C CA . ASN A 1 107 ? 2.481 3.472 6.992 1.00 95.94 107 ASN A CA 1
ATOM 910 C C . ASN A 1 107 ? 3.178 4.765 7.441 1.00 95.94 107 ASN A C 1
ATOM 912 O O . ASN A 1 107 ? 2.886 5.252 8.531 1.00 95.94 107 ASN A O 1
ATOM 916 N N . GLN A 1 108 ? 4.088 5.333 6.646 1.00 93.88 108 GLN A N 1
ATOM 917 C CA . GLN A 1 108 ? 4.741 6.605 6.977 1.00 93.88 108 GLN A CA 1
ATOM 918 C C . GLN A 1 108 ? 3.733 7.765 7.012 1.00 93.88 108 GLN A C 1
ATOM 920 O O . GLN A 1 108 ? 3.680 8.501 8.003 1.00 93.88 108 GLN A O 1
ATOM 925 N N . ILE A 1 109 ? 2.880 7.871 5.990 1.00 94.94 109 ILE A N 1
ATOM 926 C CA . ILE A 1 109 ? 1.839 8.906 5.887 1.00 94.94 109 ILE A CA 1
ATOM 927 C C . ILE A 1 109 ? 0.826 8.773 7.032 1.00 94.94 109 ILE A C 1
ATOM 929 O O . ILE A 1 109 ? 0.578 9.726 7.774 1.00 94.94 109 ILE A O 1
ATOM 933 N N . LEU A 1 110 ? 0.298 7.567 7.253 1.00 95.88 110 LEU A N 1
ATOM 934 C CA . LEU A 1 110 ? -0.690 7.304 8.300 1.00 95.88 110 LEU A CA 1
ATOM 935 C C . LEU A 1 110 ? -0.126 7.567 9.703 1.00 95.88 110 LEU A C 1
ATOM 937 O O . LEU A 1 110 ? -0.827 8.131 10.543 1.00 95.88 110 LEU A O 1
ATOM 941 N N . LYS A 1 111 ? 1.146 7.227 9.965 1.00 95.56 111 LYS A N 1
ATOM 942 C CA . LYS A 1 111 ? 1.827 7.589 11.224 1.00 95.56 111 LYS A CA 1
ATOM 943 C C . LYS A 1 111 ? 1.903 9.103 11.400 1.00 95.56 111 LYS A C 1
ATOM 945 O O . LYS A 1 111 ? 1.627 9.595 12.493 1.00 95.56 111 LYS A O 1
ATOM 950 N N . SER A 1 112 ? 2.259 9.838 10.345 1.00 94.00 112 SER A N 1
ATOM 951 C CA . SER A 1 112 ? 2.314 11.305 10.360 1.00 94.00 112 SER A CA 1
ATOM 952 C C . SER A 1 112 ? 0.949 11.908 10.703 1.00 94.00 112 SER A C 1
ATOM 954 O O . SER A 1 112 ? 0.840 12.710 11.631 1.00 94.00 112 SER A O 1
ATOM 956 N N . TRP A 1 113 ? -0.120 11.461 10.042 1.00 94.88 113 TRP A N 1
ATOM 957 C CA . TRP A 1 113 ? -1.483 11.934 10.301 1.00 94.88 113 TRP A CA 1
ATOM 958 C C . TRP A 1 113 ? -2.012 11.536 11.683 1.00 94.88 113 TRP A C 1
ATOM 960 O O . TRP A 1 113 ? -2.643 12.345 12.365 1.00 94.88 113 TRP A O 1
ATOM 970 N N . GLN A 1 114 ? -1.699 10.326 12.156 1.00 94.31 114 GLN A N 1
ATOM 971 C CA . GLN A 1 114 ? -2.047 9.900 13.512 1.00 94.31 114 GLN A CA 1
ATOM 972 C C . GLN A 1 114 ? -1.338 10.757 14.570 1.00 94.31 114 GLN A C 1
ATOM 974 O O . GLN A 1 114 ? -1.955 11.140 15.560 1.00 94.31 114 GLN A O 1
ATOM 979 N N . ASN A 1 115 ? -0.066 11.111 14.355 1.00 93.38 115 ASN A N 1
ATOM 980 C CA . ASN A 1 115 ? 0.681 11.999 15.250 1.00 93.38 115 ASN A CA 1
ATOM 981 C C . ASN A 1 115 ? 0.132 13.432 15.258 1.00 93.38 115 ASN A C 1
ATOM 983 O O . ASN A 1 115 ? 0.114 14.062 16.311 1.00 93.38 115 ASN A O 1
ATOM 987 N N . LYS A 1 116 ? -0.342 13.927 14.109 1.00 93.62 116 LYS A N 1
ATOM 988 C CA . LYS A 1 116 ? -0.991 15.243 13.974 1.00 93.62 116 LYS A CA 1
ATOM 989 C C . LYS A 1 116 ? -2.429 15.270 14.515 1.00 93.62 116 LYS A C 1
ATOM 991 O O . LYS A 1 116 ? -3.034 16.334 14.568 1.00 93.62 116 LYS A O 1
ATOM 996 N N . GLY A 1 117 ? -2.995 14.119 14.890 1.00 92.50 117 GLY A N 1
ATOM 997 C CA . GLY A 1 117 ? -4.375 14.012 15.371 1.00 92.50 117 GLY A CA 1
ATOM 998 C C . GLY A 1 117 ? -5.444 14.176 14.282 1.00 92.50 117 GLY A C 1
ATOM 999 O O . GLY A 1 117 ? -6.617 14.364 14.606 1.00 92.50 117 GLY A O 1
ATOM 1000 N N . THR A 1 118 ? -5.061 14.095 13.003 1.00 93.94 118 THR A N 1
ATOM 1001 C CA . THR A 1 118 ? -5.971 14.204 11.847 1.00 93.94 118 THR A CA 1
ATOM 1002 C C . THR A 1 118 ? -6.567 12.856 11.432 1.00 93.94 118 THR A C 1
ATOM 1004 O O . THR A 1 118 ? -7.461 12.807 10.589 1.00 93.94 118 THR A O 1
ATOM 1007 N N . LEU A 1 119 ? -6.097 11.758 12.031 1.00 95.06 119 LEU A N 1
ATOM 1008 C CA . LEU A 1 119 ? -6.517 10.392 11.736 1.00 95.06 119 LEU A CA 1
ATOM 1009 C C . LEU A 1 119 ? -7.178 9.746 12.956 1.00 95.06 119 LEU A C 1
ATOM 1011 O O . LEU A 1 119 ? -6.613 9.754 14.051 1.00 95.06 119 LEU A O 1
ATOM 1015 N N . ILE A 1 120 ? -8.340 9.132 12.753 1.00 94.56 120 ILE A N 1
ATOM 1016 C CA . ILE A 1 120 ? -9.003 8.279 13.740 1.00 94.56 120 ILE A CA 1
ATOM 1017 C C . ILE A 1 120 ? -8.750 6.827 13.343 1.00 94.56 120 ILE A C 1
ATOM 1019 O O . ILE A 1 120 ? -8.985 6.443 12.198 1.00 94.56 120 ILE A O 1
ATOM 1023 N N . VAL A 1 121 ? -8.270 6.029 14.297 1.00 95.88 121 VAL A N 1
ATOM 1024 C CA . VAL A 1 121 ? -8.007 4.599 14.113 1.00 95.88 121 VAL A CA 1
ATOM 1025 C C . VAL A 1 121 ? -8.664 3.839 15.252 1.00 95.88 121 VAL A C 1
ATOM 1027 O O . VAL A 1 121 ? -8.361 4.097 16.420 1.00 95.88 121 VAL A O 1
ATOM 1030 N N . GLN A 1 122 ? -9.548 2.911 14.910 1.00 95.69 122 GLN A N 1
ATOM 1031 C CA . GLN A 1 122 ? -10.286 2.094 15.866 1.00 95.69 122 GLN A CA 1
ATOM 1032 C C . GLN A 1 122 ? -9.999 0.613 15.643 1.00 95.69 122 GLN A C 1
ATOM 1034 O O . GLN A 1 122 ? -9.724 0.188 14.522 1.00 95.69 122 GLN A O 1
ATOM 1039 N N . ASP A 1 123 ? -10.034 -0.169 16.716 1.00 93.69 123 ASP A N 1
ATOM 1040 C CA . ASP A 1 123 ? -10.069 -1.623 16.634 1.00 93.69 123 ASP A CA 1
ATOM 1041 C C . ASP A 1 123 ? -11.469 -2.116 16.224 1.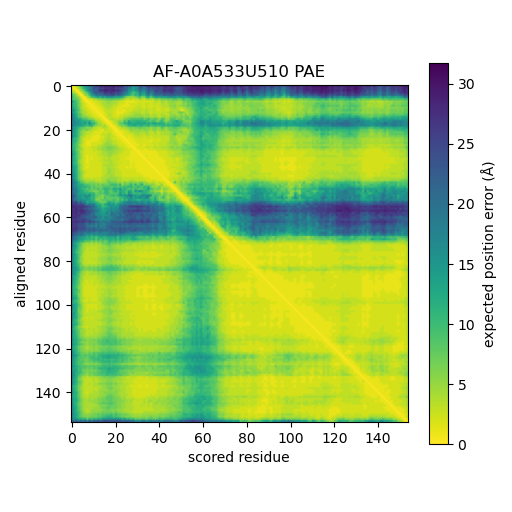00 93.69 123 ASP A C 1
ATOM 1043 O O . ASP A 1 123 ? -12.427 -1.348 16.107 1.00 93.69 123 ASP A O 1
ATOM 1047 N N . LYS A 1 124 ? -11.604 -3.432 16.042 1.00 88.50 124 LYS A N 1
ATOM 1048 C CA . LYS A 1 124 ? -12.886 -4.089 15.737 1.00 88.50 124 LYS A CA 1
ATOM 1049 C C . LYS A 1 124 ? -14.013 -3.831 16.753 1.00 88.50 124 LYS A C 1
ATOM 1051 O O . LYS A 1 124 ? -15.172 -4.064 16.432 1.00 88.50 124 LYS A O 1
ATOM 1056 N N . ASN A 1 125 ? -13.684 -3.391 17.967 1.00 89.19 125 ASN A N 1
ATOM 1057 C CA . ASN A 1 125 ? -14.633 -3.112 19.044 1.00 89.19 125 ASN A CA 1
ATOM 1058 C C . ASN A 1 125 ? -14.942 -1.606 19.171 1.00 89.19 125 ASN A C 1
ATOM 1060 O O . ASN A 1 125 ? -15.698 -1.216 20.056 1.00 89.19 125 ASN A O 1
ATOM 1064 N N . GLY A 1 126 ? -14.356 -0.754 18.320 1.00 89.12 126 GLY A N 1
ATOM 1065 C CA . GLY A 1 126 ? -14.514 0.701 18.366 1.00 89.12 126 GLY A CA 1
ATOM 1066 C C . GLY A 1 126 ? -13.567 1.420 19.335 1.00 89.12 126 GLY A C 1
ATOM 1067 O O . GLY A 1 126 ? -13.619 2.649 19.435 1.00 89.12 126 GLY A O 1
ATOM 1068 N N . ASN A 1 127 ? -12.678 0.699 20.025 1.00 92.88 127 ASN A N 1
ATOM 1069 C CA . ASN A 1 127 ? -11.693 1.309 20.917 1.00 92.88 127 ASN A CA 1
ATOM 1070 C C . ASN A 1 127 ? -10.539 1.918 20.111 1.00 92.88 127 ASN A C 1
ATOM 1072 O O . ASN A 1 127 ? -10.228 1.430 19.023 1.00 92.88 127 ASN A O 1
ATOM 1076 N N . PRO A 1 128 ? -9.841 2.940 20.635 1.00 92.56 128 PRO A N 1
ATOM 1077 C CA . PRO A 1 128 ? -8.638 3.464 19.998 1.00 92.56 128 PRO A CA 1
ATOM 1078 C C . PRO A 1 128 ? -7.596 2.363 19.761 1.00 92.56 128 PRO A C 1
ATOM 1080 O O . PRO A 1 128 ? -7.178 1.673 20.693 1.00 92.56 128 PRO A O 1
ATOM 1083 N N . ALA A 1 129 ? -7.154 2.206 18.513 1.00 92.38 129 ALA A N 1
ATOM 1084 C CA . ALA A 1 129 ? -6.136 1.216 18.177 1.00 92.38 129 ALA A CA 1
ATOM 1085 C C . ALA A 1 129 ? -4.751 1.614 18.720 1.00 92.38 129 ALA A C 1
ATOM 1087 O O . ALA A 1 129 ? -4.447 2.793 18.931 1.00 92.38 129 ALA A O 1
ATOM 1088 N N . LYS A 1 130 ? -3.861 0.623 18.881 1.00 90.81 130 LYS A N 1
ATOM 1089 C CA . LYS A 1 130 ? -2.462 0.861 19.267 1.00 90.81 130 LYS A CA 1
ATOM 1090 C C . LYS A 1 130 ? -1.794 1.827 18.278 1.00 90.81 130 LYS A C 1
ATOM 1092 O O . LYS A 1 130 ? -1.843 1.631 17.064 1.00 90.81 130 LYS A O 1
ATOM 1097 N N . LYS A 1 131 ? -1.113 2.847 18.807 1.00 89.88 131 LYS A N 1
ATOM 1098 C CA . LYS A 1 131 ? -0.408 3.855 18.005 1.00 89.88 131 LYS A CA 1
ATOM 1099 C C . LYS A 1 131 ? 0.570 3.202 17.017 1.00 89.88 131 LYS A C 1
ATOM 1101 O O . LYS A 1 131 ? 1.375 2.355 17.401 1.00 89.88 131 LYS A O 1
ATOM 1106 N N . GLY A 1 132 ? 0.493 3.610 15.751 1.00 89.12 132 GLY A N 1
ATOM 1107 C CA . GLY A 1 132 ? 1.340 3.131 14.660 1.00 89.12 132 GLY A CA 1
ATOM 1108 C C . GLY A 1 132 ? 1.028 1.725 14.136 1.00 89.12 132 GLY A C 1
ATOM 1109 O O . GLY A 1 132 ? 1.750 1.258 13.255 1.00 89.12 132 GLY A O 1
ATOM 1110 N N . ALA A 1 133 ? 0.001 1.043 14.654 1.00 91.56 133 ALA A N 1
ATOM 1111 C CA . ALA A 1 133 ? -0.358 -0.312 14.247 1.00 91.56 133 ALA A CA 1
ATOM 1112 C C . ALA A 1 133 ? -1.500 -0.299 13.216 1.00 91.56 133 ALA A C 1
ATOM 1114 O O . ALA A 1 133 ? -2.674 -0.297 13.579 1.00 91.56 133 ALA A O 1
ATOM 1115 N N . PHE A 1 134 ? -1.141 -0.295 11.927 1.00 96.25 134 PHE A N 1
ATOM 1116 C CA . PHE A 1 134 ? -2.106 -0.262 10.816 1.00 96.25 134 PHE A CA 1
ATOM 1117 C C . PHE A 1 134 ? -2.363 -1.620 10.157 1.00 96.25 134 PHE A C 1
ATOM 1119 O O . PHE A 1 134 ? -3.346 -1.774 9.443 1.00 96.25 134 PHE A O 1
ATOM 1126 N N . TYR A 1 135 ? -1.498 -2.610 10.407 1.00 96.31 135 TYR A N 1
ATOM 1127 C CA . TYR A 1 135 ? -1.674 -3.987 9.922 1.00 96.31 135 TYR A CA 1
ATOM 1128 C C . TYR A 1 135 ? -1.824 -4.096 8.391 1.00 96.31 135 TYR A C 1
ATOM 1130 O O . TYR A 1 135 ? -2.583 -4.919 7.882 1.00 96.31 135 TYR A O 1
ATOM 1138 N N . LEU A 1 136 ? -1.087 -3.252 7.659 1.00 96.69 136 LEU A N 1
ATOM 1139 C CA . LEU A 1 136 ? -1.023 -3.257 6.196 1.00 96.69 136 LEU A CA 1
ATOM 1140 C C . LEU A 1 136 ? 0.002 -4.298 5.730 1.00 96.69 136 LEU A C 1
ATOM 1142 O O . LEU A 1 136 ? 1.144 -3.961 5.429 1.00 96.69 136 LEU A O 1
ATOM 1146 N N . ASN A 1 137 ? -0.373 -5.573 5.767 1.00 96.12 137 ASN A N 1
ATOM 1147 C CA . ASN A 1 137 ? 0.441 -6.677 5.262 1.00 96.12 137 ASN A CA 1
ATOM 1148 C C . ASN A 1 137 ? -0.456 -7.806 4.742 1.00 96.12 137 ASN A C 1
ATOM 1150 O O . ASN A 1 137 ? -1.620 -7.914 5.136 1.00 96.12 137 ASN A O 1
ATOM 1154 N N . TYR A 1 138 ? 0.108 -8.668 3.896 1.00 95.56 138 TYR A N 1
ATOM 1155 C CA . TYR A 1 138 ? -0.621 -9.773 3.279 1.00 95.56 138 TYR A CA 1
ATOM 1156 C C . TYR A 1 138 ? -1.283 -10.716 4.302 1.00 95.56 138 TYR A C 1
ATOM 1158 O O . TYR A 1 138 ? -2.450 -11.077 4.156 1.00 95.56 138 TYR A O 1
ATOM 1166 N N . THR A 1 139 ? -0.577 -11.068 5.381 1.00 96.19 139 THR A N 1
ATOM 1167 C CA . THR A 1 139 ? -1.087 -11.976 6.419 1.00 96.19 139 THR A CA 1
ATOM 1168 C C . THR A 1 139 ? -2.335 -11.422 7.102 1.00 96.19 139 THR A C 1
ATOM 1170 O O . THR A 1 139 ? -3.333 -12.129 7.232 1.00 96.19 139 THR A O 1
ATOM 1173 N N . ASP A 1 140 ? -2.312 -10.158 7.529 1.00 95.81 140 ASP A N 1
ATOM 1174 C CA . ASP A 1 140 ? -3.468 -9.497 8.134 1.00 95.81 140 ASP A CA 1
ATOM 1175 C C . ASP A 1 140 ? -4.571 -9.242 7.093 1.00 95.81 140 ASP A C 1
ATOM 1177 O O . ASP A 1 140 ? -5.742 -9.382 7.430 1.00 95.81 140 ASP A O 1
ATOM 1181 N N . ARG A 1 141 ? -4.244 -8.967 5.823 1.00 94.94 141 ARG A N 1
ATOM 1182 C CA . ARG A 1 141 ? -5.240 -8.875 4.741 1.00 94.94 141 ARG A CA 1
ATOM 1183 C C . ARG A 1 141 ? -6.030 -10.180 4.574 1.00 94.94 141 ARG A C 1
ATOM 1185 O O . ARG A 1 141 ? -7.242 -10.130 4.383 1.00 94.94 141 ARG A O 1
ATOM 1192 N N . CYS A 1 142 ? -5.371 -11.334 4.662 1.00 93.19 142 CYS A N 1
ATOM 1193 C CA . CYS A 1 142 ? -6.021 -12.642 4.538 1.00 93.19 142 CYS A CA 1
ATOM 1194 C C . CYS A 1 142 ? -6.739 -13.081 5.819 1.00 93.19 142 CYS A C 1
ATOM 1196 O O . CYS A 1 142 ? -7.878 -13.537 5.759 1.00 93.19 142 CYS A O 1
ATOM 1198 N N . ASN A 1 143 ? -6.083 -12.942 6.972 1.00 96.38 143 ASN A N 1
ATOM 1199 C CA . ASN A 1 143 ? -6.541 -13.559 8.218 1.00 96.38 143 ASN A CA 1
ATOM 1200 C C . ASN A 1 143 ? -7.336 -12.602 9.117 1.00 96.38 143 ASN A C 1
ATOM 1202 O O . ASN A 1 143 ? -8.172 -13.048 9.894 1.00 96.38 143 ASN A O 1
ATOM 1206 N N . ASN A 1 144 ? -7.078 -11.293 9.039 1.00 95.94 144 ASN A N 1
ATOM 1207 C CA . ASN A 1 144 ? -7.699 -10.270 9.885 1.00 95.94 144 ASN A CA 1
ATOM 1208 C C . ASN A 1 144 ? -8.053 -9.004 9.070 1.00 95.94 144 ASN A C 1
ATOM 1210 O O . ASN A 1 144 ? -7.540 -7.919 9.364 1.00 95.94 144 ASN A O 1
ATOM 1214 N N . PRO A 1 145 ? -8.916 -9.104 8.041 1.00 94.50 145 PRO A N 1
ATOM 1215 C CA . PRO A 1 145 ? -9.131 -8.019 7.077 1.00 94.50 145 PRO A CA 1
ATOM 1216 C C . PRO A 1 145 ? -9.759 -6.748 7.666 1.00 94.50 145 PRO A C 1
ATOM 1218 O O . PRO A 1 145 ? -9.677 -5.688 7.054 1.00 94.50 145 PRO A O 1
ATOM 1221 N N . GLN A 1 146 ? -10.385 -6.854 8.841 1.00 95.50 146 GLN A N 1
ATOM 1222 C CA . GLN A 1 146 ? -11.053 -5.759 9.556 1.00 95.50 146 GLN A CA 1
ATOM 1223 C C . GLN A 1 146 ? -10.499 -5.591 10.976 1.00 95.50 146 GLN A C 1
ATOM 1225 O O . GLN A 1 146 ? -11.225 -5.307 11.927 1.00 95.50 146 GLN A O 1
ATOM 1230 N N . LYS A 1 147 ? -9.199 -5.833 11.149 1.00 95.25 147 LYS A N 1
ATOM 1231 C CA . LYS A 1 147 ? -8.523 -5.703 12.444 1.00 95.25 147 LYS A CA 1
ATOM 1232 C C . LYS A 1 147 ? -8.619 -4.285 12.994 1.00 95.25 147 LYS A C 1
ATOM 1234 O O . LYS A 1 147 ? -8.728 -4.106 14.207 1.00 95.25 147 LYS A O 1
ATOM 1239 N N . ILE A 1 148 ? -8.574 -3.312 12.089 1.00 96.50 148 ILE A N 1
ATOM 1240 C CA . ILE A 1 148 ? -8.791 -1.903 12.381 1.00 96.50 148 ILE A CA 1
ATOM 1241 C C . ILE A 1 148 ? -9.683 -1.257 11.324 1.00 96.50 148 ILE A C 1
ATOM 1243 O O . ILE A 1 148 ? -9.758 -1.721 10.182 1.00 96.50 148 ILE A O 1
ATOM 1247 N N . THR A 1 149 ? -10.286 -0.138 11.701 1.00 96.62 149 THR A N 1
ATOM 1248 C CA . THR A 1 149 ? -10.917 0.816 10.793 1.00 96.62 149 THR A CA 1
ATOM 1249 C C . THR A 1 149 ? -10.256 2.182 10.940 1.00 96.62 149 THR A C 1
ATOM 1251 O O . THR A 1 149 ? -9.848 2.600 12.027 1.00 96.62 149 THR A O 1
ATOM 1254 N N . VAL A 1 150 ? -10.106 2.877 9.819 1.00 96.38 150 VAL A N 1
ATOM 1255 C CA . VAL A 1 150 ? -9.404 4.155 9.717 1.00 96.38 150 VAL A CA 1
ATOM 1256 C C . VAL A 1 150 ? -10.299 5.161 9.016 1.00 96.38 150 VAL A C 1
ATOM 1258 O O . VAL A 1 150 ? -10.978 4.825 8.045 1.00 96.38 150 VAL A O 1
ATOM 1261 N N . ARG A 1 151 ? -10.271 6.407 9.488 1.00 94.88 151 ARG A N 1
ATOM 1262 C CA . ARG A 1 151 ? -10.938 7.537 8.841 1.00 94.88 151 ARG A CA 1
ATOM 1263 C C . ARG A 1 151 ? -10.214 8.843 9.149 1.00 94.88 151 ARG A C 1
ATOM 1265 O O . ARG A 1 151 ? -9.639 9.000 10.227 1.00 94.88 151 ARG A O 1
ATOM 1272 N N . ILE A 1 152 ? -10.287 9.807 8.237 1.00 93.69 152 ILE A N 1
ATOM 1273 C CA . ILE A 1 152 ? -9.852 11.181 8.512 1.00 93.69 152 ILE A CA 1
ATOM 1274 C C . ILE A 1 152 ? -10.856 11.892 9.426 1.00 93.69 152 ILE A C 1
ATOM 1276 O O . ILE A 1 152 ? -12.073 11.817 9.235 1.00 93.69 152 ILE A O 1
ATOM 1280 N N . LYS A 1 153 ? -10.332 12.585 10.439 1.00 88.00 153 LYS A N 1
ATOM 1281 C CA . LYS A 1 153 ? -11.116 13.438 11.330 1.00 88.00 153 LYS A CA 1
ATOM 1282 C C . LYS A 1 153 ? -11.617 14.644 10.528 1.00 88.00 153 LYS A C 1
ATOM 1284 O O . LYS A 1 153 ? -10.805 15.350 9.934 1.00 88.00 153 LYS A O 1
ATOM 1289 N N . LYS A 1 154 ? -12.940 14.817 10.467 1.00 70.62 154 LYS A N 1
ATOM 1290 C CA . LYS A 1 154 ? -13.560 16.024 9.906 1.00 70.62 154 LYS A CA 1
ATOM 1291 C C . LYS A 1 154 ? -13.305 17.223 10.809 1.00 70.62 154 LYS A C 1
ATOM 1293 O O . LYS A 1 154 ? -13.265 17.010 12.043 1.00 70.62 154 LYS A O 1
#

Solvent-accessible surface area (backbone atoms only — not comparable to full-atom values): 8819 Å² total; per-residue (Å²): 135,85,82,76,86,58,69,47,75,49,69,39,41,38,32,75,52,93,96,40,77,45,74,48,80,46,78,39,74,45,69,67,62,48,51,53,52,48,51,55,34,37,73,73,17,77,66,75,42,49,51,49,60,71,80,73,73,80,50,95,59,58,69,60,59,50,44,47,52,57,52,52,51,51,53,51,53,53,48,54,64,30,62,78,41,80,38,30,23,28,56,50,42,53,50,36,47,74,70,74,42,55,56,69,58,54,51,53,54,52,42,52,34,44,74,71,64,44,41,46,50,22,30,76,84,69,46,79,44,63,87,81,68,63,60,53,45,71,67,35,40,73,76,40,36,56,55,31,38,34,29,54,59,128

Foldseek 3Di:
DDPPQDKDWDKEWEAEDVVDIDIDIDIDSDVVVLLVLLVVLCVQPVQASHYYYPPPPPDVCPSPVRNCPLLVVVLVVVQVVQAVDKDALLRSLVVQSVSSHHVVSVLVSQLVCVVVVQKAKAAPVRHGDDRSDSPNDPVCNPPPRRRMIMHTDD

Secondary structure (DSSP, 8-state):
-------EEEEEEEEEETTEEEEEEEEES-HHHHHHHHHHHHHH-TTTSSEEETT----TTHHHHHHHHHHHHHHHHHHHHHHSS-EEHHHHHHHHHHTT--HHHHHHHHHHHHHTT-EEEEETTSSBPPTT----SHHHHHH-TTSEEEEE--

Nearest PDB structures (foldseek):
  1xcq-assembly1_L  TM=4.488E-01  e=4.667E+00  Finegoldia magna ATCC 29328
  1xct-assembly1_L  TM=4.666E-01  e=8.110E+00  Finegoldia magna ATCC 29328
  1hz5-assembly1_A  TM=4.278E-01  e=7.172E+00  Finegoldia magna ATCC 29328
  1k53-assembly2_B  TM=4.302E-01  e=9.169E+00  Finegoldia magna ATCC 29328
  5y3t-assembly1_A  TM=3.446E-01  e=7.172E+00  Mus musculus

Mean predicted aligned error: 7.33 Å

Radius of gyration: 17.56 Å; Cα contacts (8 Å, |Δi|>4): 204; chains: 1; bounding box: 41×38×49 Å

pLDDT: mean 85.11, std 15.43, range [28.61, 97.56]

Sequence (154 aa):
MEVRNDFYIDTFIIQRDVNQYFCLFFFTSHIYGFEKMLEAKWDIDEKEGRGWTMMDEDDLFSCVEIKHSATIKFENELRCFLSEGWRTNKDIYEFVLHSSHLPKHANQILKSWQNKGTLIVQDKNGNPAKKGAFYLNYTDRCNNPQKITVRIKK